Protein AF-A0A3N5WGY2-F1 (afdb_monomer_lite)

Secondary structure (DSSP, 8-state):
-EE--BTTTB-EEEEEEEETTTEEEEEEEE-TT-PPPSSHHHHHHHHHTSSSTHHHHHHTTPPP-S----------EE--GGG-SS--TT----GGGTEE--GGG--HHHHHHHHHHHHHHHHHT--S--TTHHHHHHHHHHHHHHHHHHHHHHHHHTSTT---S--GGGGS---

pLDDT: mean 89.42, std 11.23, range [44.47, 98.0]

Radius of gyration: 20.03 Å; chains: 1; bounding box: 47×34×51 Å

Foldseek 3Di:
DWFDQDPAPRQKIKDWADDPPRDIDIDIGGPDPRDQDQDPVSNLVSQCPHPDVVSSVVPVPPDDPDGRDDDDPQDWDADQLLPDPDDDQPDAAFQCRGTNFGCSVVCRVVLRVQLVVLVVVLVVVDDPDSPCCRNVSSVVSCLSCLVVSCVRVVVLVSYPPDDDPDPPNVPRPPD

Structure (mmCIF, N/CA/C/O backbone):
data_AF-A0A3N5WGY2-F1
#
_entry.id   AF-A0A3N5WGY2-F1
#
loop_
_atom_site.group_PDB
_atom_site.id
_atom_site.type_symbol
_atom_site.label_atom_id
_atom_site.label_alt_id
_atom_site.label_comp_id
_atom_site.label_asym_id
_atom_site.label_entity_id
_atom_site.label_seq_id
_atom_site.pdbx_PDB_ins_code
_atom_site.Cartn_x
_atom_site.Cartn_y
_atom_site.Cartn_z
_atom_site.occupancy
_atom_site.B_iso_or_equiv
_atom_site.auth_seq_id
_atom_site.auth_comp_id
_atom_site.auth_asym_id
_atom_site.auth_atom_id
_atom_site.pdbx_PDB_model_num
ATOM 1 N N . MET A 1 1 ? 8.838 -11.936 -10.456 1.00 91.75 1 MET A N 1
ATOM 2 C CA . MET A 1 1 ? 10.169 -11.285 -10.520 1.00 91.75 1 MET A CA 1
ATOM 3 C C . MET A 1 1 ? 10.062 -9.917 -9.876 1.00 91.75 1 MET A C 1
ATOM 5 O O . MET A 1 1 ? 9.074 -9.246 -10.140 1.00 91.75 1 MET A O 1
ATOM 9 N N . TYR A 1 2 ? 11.032 -9.519 -9.051 1.00 93.50 2 TYR A N 1
ATOM 10 C CA . TYR A 1 2 ? 11.012 -8.243 -8.333 1.00 93.50 2 TYR A CA 1
ATOM 11 C C . TYR A 1 2 ? 12.391 -7.576 -8.358 1.00 93.50 2 TYR A C 1
ATOM 13 O O . TYR A 1 2 ? 13.402 -8.227 -8.091 1.00 93.50 2 TYR A O 1
ATOM 21 N N . ILE A 1 3 ? 12.412 -6.287 -8.685 1.00 94.44 3 ILE A N 1
ATOM 22 C CA . ILE A 1 3 ? 13.563 -5.390 -8.613 1.00 94.44 3 ILE A CA 1
ATOM 23 C C . ILE A 1 3 ? 13.119 -4.230 -7.722 1.00 94.44 3 ILE A C 1
ATOM 25 O O . ILE A 1 3 ? 12.356 -3.372 -8.159 1.00 94.44 3 ILE A O 1
ATOM 29 N N . GLY A 1 4 ? 13.531 -4.243 -6.458 1.00 90.56 4 GLY A N 1
ATOM 30 C CA . GLY A 1 4 ? 13.157 -3.196 -5.511 1.00 90.56 4 GLY A CA 1
ATOM 31 C C . GLY A 1 4 ? 13.999 -1.931 -5.690 1.00 90.56 4 GLY A C 1
ATOM 32 O O . GLY A 1 4 ? 15.200 -2.053 -5.951 1.00 90.56 4 GLY A O 1
ATOM 33 N N . PRO A 1 5 ? 13.412 -0.734 -5.500 1.00 90.69 5 PRO A N 1
ATOM 34 C CA . PRO A 1 5 ? 14.190 0.460 -5.199 1.00 90.69 5 PRO A CA 1
ATOM 35 C C . PRO A 1 5 ? 15.113 0.194 -4.000 1.00 90.69 5 PRO A C 1
ATOM 37 O O . PRO A 1 5 ? 14.751 -0.549 -3.086 1.00 90.69 5 PRO A O 1
ATOM 40 N N . THR A 1 6 ? 16.315 0.759 -4.017 1.00 91.00 6 THR A N 1
ATOM 41 C CA . THR A 1 6 ? 17.323 0.568 -2.965 1.00 91.00 6 THR A CA 1
ATOM 42 C C . THR A 1 6 ? 17.771 1.934 -2.458 1.00 91.00 6 THR A C 1
ATOM 44 O O . THR A 1 6 ? 18.407 2.656 -3.221 1.00 91.00 6 THR A O 1
ATOM 47 N N . PRO A 1 7 ? 17.448 2.321 -1.216 1.00 87.19 7 PRO A N 1
ATOM 48 C CA . PRO A 1 7 ? 17.876 3.607 -0.690 1.00 87.19 7 PRO A CA 1
ATOM 49 C C . PRO A 1 7 ? 19.407 3.667 -0.514 1.00 87.19 7 PRO A C 1
ATOM 51 O O . PRO A 1 7 ? 20.033 2.622 -0.305 1.00 87.19 7 PRO A O 1
ATOM 54 N N . PRO A 1 8 ? 20.004 4.872 -0.534 1.00 84.75 8 PRO A N 1
ATOM 55 C CA . PRO A 1 8 ? 19.325 6.148 -0.774 1.00 84.75 8 PRO A CA 1
ATOM 56 C C . PRO A 1 8 ? 19.160 6.517 -2.262 1.00 84.75 8 PRO A C 1
ATOM 58 O O . PRO A 1 8 ? 18.211 7.216 -2.590 1.00 84.75 8 PRO A O 1
ATOM 61 N N . GLU A 1 9 ? 20.003 6.039 -3.187 1.00 86.12 9 GLU A N 1
ATOM 62 C CA . GLU A 1 9 ? 20.011 6.546 -4.578 1.00 86.12 9 GLU A CA 1
ATOM 63 C C . GLU A 1 9 ? 19.239 5.692 -5.603 1.00 86.12 9 GLU A C 1
ATOM 65 O O . GLU A 1 9 ? 18.953 6.135 -6.718 1.00 86.12 9 GLU A O 1
ATOM 70 N N . GLY A 1 10 ? 18.903 4.445 -5.277 1.00 91.69 10 GLY A N 1
ATOM 71 C CA . GLY A 1 10 ? 18.232 3.509 -6.180 1.00 91.69 10 GLY A CA 1
ATOM 72 C C . GLY A 1 10 ? 16.729 3.760 -6.280 1.00 91.69 10 GLY A C 1
ATOM 73 O O . GLY A 1 10 ? 15.943 2.960 -5.787 1.00 91.69 10 GLY A O 1
ATOM 74 N N . LEU A 1 11 ? 16.320 4.838 -6.949 1.00 92.25 11 LEU A N 1
ATOM 75 C CA . LEU A 1 11 ? 14.929 5.322 -6.985 1.00 92.25 11 LEU A CA 1
ATOM 76 C C . LEU A 1 11 ? 13.980 4.546 -7.914 1.00 92.25 11 LEU A C 1
ATOM 78 O O . LEU A 1 11 ? 12.771 4.792 -7.906 1.00 92.25 11 LEU A O 1
ATOM 82 N N . ARG A 1 12 ? 14.504 3.631 -8.739 1.00 95.06 12 ARG A N 1
ATOM 83 C CA . ARG A 1 12 ? 13.723 2.882 -9.734 1.00 95.06 12 ARG A CA 1
ATOM 84 C C . ARG A 1 12 ? 13.609 1.412 -9.369 1.00 95.06 12 ARG A C 1
ATOM 86 O O . ARG A 1 12 ? 14.581 0.779 -8.964 1.00 95.06 12 ARG A O 1
ATOM 93 N N . GLY A 1 13 ? 12.434 0.849 -9.605 1.00 95.38 13 GLY A N 1
ATOM 94 C CA . GLY A 1 13 ? 12.164 -0.568 -9.422 1.00 95.38 13 GLY A CA 1
ATOM 95 C C . GLY A 1 13 ? 11.064 -1.072 -10.344 1.00 95.38 13 GLY A C 1
ATOM 96 O O . GLY A 1 13 ? 10.491 -0.335 -11.148 1.00 95.38 13 GLY A O 1
ATOM 97 N N . GLY A 1 14 ? 10.745 -2.350 -10.213 1.00 95.88 14 GLY A N 1
ATOM 98 C CA . GLY A 1 14 ? 9.629 -2.948 -10.915 1.00 95.88 14 GLY A CA 1
ATOM 99 C C . GLY A 1 14 ? 9.341 -4.376 -10.484 1.00 95.88 14 GLY A C 1
ATOM 100 O O . GLY A 1 14 ? 10.178 -5.075 -9.909 1.00 95.88 14 GLY A O 1
ATOM 101 N N . VAL A 1 15 ? 8.126 -4.819 -10.772 1.00 96.06 15 VAL A N 1
ATOM 102 C CA . VAL A 1 15 ? 7.644 -6.157 -10.449 1.00 96.06 15 VAL A CA 1
ATOM 103 C C . VAL A 1 15 ? 6.883 -6.734 -11.634 1.00 96.06 15 VAL A C 1
ATOM 105 O O . VAL A 1 15 ? 6.117 -6.038 -12.298 1.00 96.06 15 VAL A O 1
ATOM 108 N N . ILE A 1 16 ? 7.100 -8.026 -11.878 1.00 96.75 16 ILE A N 1
ATOM 109 C CA . ILE A 1 16 ? 6.259 -8.847 -12.747 1.00 96.75 16 ILE A CA 1
ATOM 110 C C . ILE A 1 16 ? 5.615 -9.932 -11.889 1.00 96.75 16 ILE A C 1
ATOM 112 O O . ILE A 1 16 ? 6.325 -10.761 -11.298 1.00 96.75 16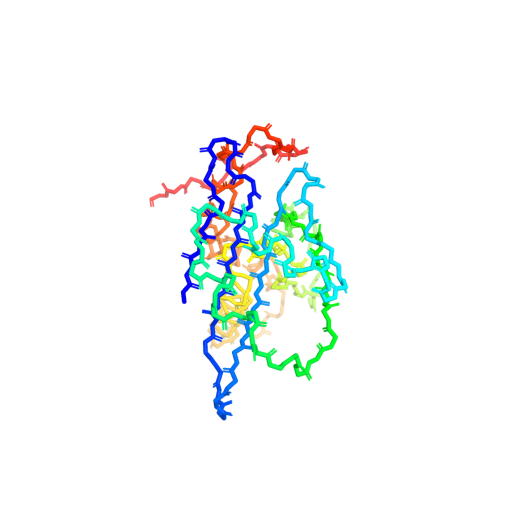 ILE A O 1
ATOM 116 N N . VAL A 1 17 ? 4.283 -9.940 -11.865 1.00 96.25 17 VAL A N 1
ATOM 117 C CA . VAL A 1 17 ? 3.456 -10.918 -11.149 1.00 96.25 17 VAL A CA 1
ATOM 118 C C . VAL A 1 17 ? 2.660 -11.740 -12.167 1.00 96.25 17 VAL A C 1
ATOM 120 O O . VAL A 1 17 ? 1.980 -11.149 -13.008 1.00 96.25 17 VAL A O 1
ATOM 123 N N . PRO A 1 18 ? 2.739 -13.084 -12.149 1.00 96.50 18 PRO A N 1
ATOM 124 C CA . PRO A 1 18 ? 1.918 -13.917 -13.020 1.00 96.50 18 PRO A CA 1
ATOM 125 C C . PRO A 1 18 ? 0.440 -13.846 -12.622 1.00 96.50 18 PRO A C 1
ATOM 127 O O . PRO A 1 18 ? 0.106 -13.786 -11.443 1.00 96.50 18 PRO A O 1
ATOM 130 N N . LEU A 1 19 ? -0.428 -13.893 -13.625 1.00 96.25 19 LEU A N 1
ATOM 131 C CA . LEU A 1 19 ? -1.882 -13.967 -13.513 1.00 96.25 19 LEU A CA 1
ATOM 132 C C . LEU A 1 19 ? -2.393 -15.207 -14.262 1.00 96.25 19 LEU A C 1
ATOM 134 O O . LEU A 1 19 ? -1.686 -15.799 -15.088 1.00 96.25 19 LEU A O 1
ATOM 138 N N . GLU A 1 20 ? -3.649 -15.590 -14.032 1.00 96.56 20 GLU A N 1
ATOM 139 C CA . GLU A 1 20 ? -4.267 -16.708 -14.745 1.00 96.56 20 GLU A CA 1
ATOM 140 C C . GLU A 1 20 ? -4.353 -16.435 -16.251 1.00 96.56 20 GLU A C 1
ATOM 142 O O . GLU A 1 20 ? -4.475 -15.292 -16.703 1.00 96.56 20 GLU A O 1
ATOM 147 N N . GLY A 1 21 ? -4.350 -17.506 -17.048 1.00 95.75 21 GLY A N 1
ATOM 148 C CA . GLY A 1 21 ? -4.512 -17.409 -18.499 1.00 95.75 21 GLY A CA 1
ATOM 149 C C . GLY A 1 21 ? -3.258 -16.940 -19.238 1.00 95.75 21 GLY A C 1
ATOM 150 O O . GLY A 1 21 ? -3.388 -16.333 -20.294 1.00 95.75 21 GLY A O 1
ATOM 151 N N . LYS A 1 22 ? -2.059 -17.223 -18.702 1.00 94.94 22 LYS A N 1
ATOM 152 C CA . LYS A 1 22 ? -0.766 -16.811 -19.288 1.00 94.94 22 LYS A CA 1
ATOM 153 C C . LYS A 1 22 ? -0.690 -15.291 -19.467 1.00 94.94 22 LYS A C 1
ATOM 155 O O . LYS A 1 22 ? -0.379 -14.792 -20.545 1.00 94.94 22 LYS A O 1
ATOM 160 N N . ARG A 1 23 ? -1.039 -14.563 -18.409 1.00 96.94 23 ARG A N 1
ATOM 161 C CA . ARG A 1 23 ? -0.975 -13.101 -18.352 1.00 96.94 23 ARG A CA 1
ATOM 162 C C . ARG A 1 23 ? -0.058 -12.694 -17.213 1.00 96.94 23 ARG A C 1
ATOM 164 O O . ARG A 1 23 ? 0.185 -13.475 -16.298 1.00 96.94 23 ARG A O 1
ATOM 171 N N . TRP A 1 24 ? 0.429 -11.466 -17.262 1.00 97.38 24 TRP A N 1
ATOM 172 C CA . TRP A 1 24 ? 1.289 -10.915 -16.225 1.00 97.38 24 TRP A CA 1
ATOM 173 C C . TRP A 1 24 ? 0.883 -9.477 -15.935 1.00 97.38 24 TRP A C 1
ATOM 175 O O . TRP A 1 24 ? 0.574 -8.721 -16.855 1.00 97.38 24 TRP A O 1
ATOM 185 N N . HIS A 1 25 ? 0.893 -9.109 -14.659 1.00 96.94 25 HIS A N 1
ATOM 186 C CA . HIS A 1 25 ? 0.837 -7.719 -14.232 1.00 96.94 25 HIS A CA 1
ATOM 187 C C . HIS A 1 25 ? 2.269 -7.197 -14.146 1.00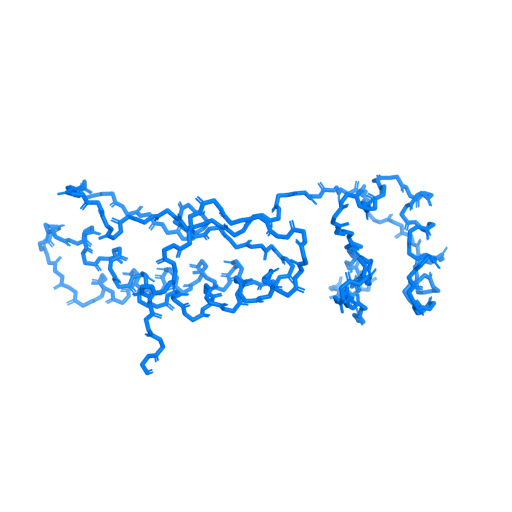 96.94 25 HIS A C 1
ATOM 189 O O . HIS A 1 25 ? 3.112 -7.820 -13.495 1.00 96.94 25 HIS A O 1
ATOM 195 N N . VAL A 1 26 ? 2.537 -6.065 -14.792 1.00 97.19 26 VAL A N 1
ATOM 196 C CA . VAL A 1 26 ? 3.829 -5.381 -14.723 1.00 97.19 26 VAL A CA 1
ATOM 197 C C . VAL A 1 26 ? 3.628 -4.009 -14.101 1.00 97.19 26 VAL A C 1
ATOM 199 O O . VAL A 1 26 ? 2.841 -3.212 -14.607 1.00 97.19 26 VAL A O 1
ATOM 202 N N . THR A 1 27 ? 4.373 -3.726 -13.038 1.00 96.00 27 THR A N 1
ATOM 203 C CA . THR A 1 27 ? 4.380 -2.415 -12.384 1.00 96.00 27 THR A CA 1
ATOM 204 C C . THR A 1 27 ? 5.808 -1.908 -12.338 1.00 96.00 27 THR A C 1
ATOM 206 O O . THR A 1 27 ? 6.703 -2.628 -11.901 1.00 96.00 27 THR A O 1
ATOM 209 N N . LEU A 1 28 ? 6.020 -0.670 -12.778 1.00 96.50 28 LEU A N 1
ATOM 210 C CA . LEU A 1 28 ? 7.273 0.053 -12.587 1.00 96.50 28 LEU A CA 1
ATOM 211 C C . LEU A 1 28 ? 7.096 1.034 -11.434 1.00 96.50 28 LEU A C 1
ATOM 213 O O . LEU A 1 28 ? 6.043 1.656 -11.291 1.00 96.50 28 LEU A O 1
ATOM 217 N N . VAL A 1 29 ? 8.130 1.151 -10.616 1.00 94.50 29 VAL A N 1
ATOM 218 C CA . VAL A 1 29 ? 8.159 2.011 -9.438 1.00 94.50 29 VAL A CA 1
ATOM 219 C C . VAL A 1 29 ? 9.218 3.073 -9.671 1.00 94.50 29 VAL A C 1
ATOM 221 O O . VAL A 1 29 ? 10.343 2.760 -10.056 1.00 94.50 29 VAL A O 1
ATOM 224 N N . GLY A 1 30 ? 8.838 4.322 -9.442 1.00 93.06 30 GLY A N 1
ATOM 225 C CA . GLY A 1 30 ? 9.740 5.461 -9.420 1.00 93.06 30 GLY A CA 1
ATOM 226 C C . GLY A 1 30 ? 9.465 6.294 -8.180 1.00 93.06 30 GLY A C 1
ATOM 227 O O . GLY A 1 30 ? 8.302 6.461 -7.801 1.00 93.06 30 GLY A O 1
ATOM 228 N N . LEU A 1 31 ? 10.525 6.771 -7.541 1.00 90.38 31 LEU A N 1
ATOM 229 C CA . LEU A 1 31 ? 10.484 7.538 -6.298 1.00 90.38 31 LEU A CA 1
ATOM 230 C C . LEU A 1 31 ? 11.051 8.949 -6.518 1.00 90.38 31 LEU A C 1
ATOM 232 O O . LEU A 1 31 ? 11.653 9.224 -7.554 1.00 90.38 31 LEU A O 1
ATOM 236 N N . ALA A 1 32 ? 10.819 9.852 -5.560 1.00 86.44 32 ALA A N 1
ATOM 237 C CA . ALA A 1 32 ? 11.400 11.202 -5.530 1.00 86.44 32 ALA A CA 1
ATOM 238 C C . ALA A 1 32 ? 11.260 12.018 -6.839 1.00 86.44 32 ALA A C 1
ATOM 240 O O . ALA A 1 32 ? 12.152 12.764 -7.232 1.00 86.44 32 ALA A O 1
ATOM 241 N N . GLY A 1 33 ? 10.128 11.888 -7.542 1.00 87.81 33 GLY A N 1
ATOM 242 C CA . GLY A 1 33 ? 9.875 12.615 -8.794 1.00 87.81 33 GLY A CA 1
ATOM 243 C C . GLY A 1 33 ? 10.303 11.884 -10.071 1.00 87.81 33 GLY A C 1
ATOM 244 O O . GLY A 1 33 ? 9.861 12.270 -11.155 1.00 87.81 33 GLY A O 1
ATOM 245 N N . ASP A 1 34 ? 11.072 10.800 -9.966 1.00 91.44 34 ASP A N 1
ATOM 246 C CA . ASP A 1 34 ? 11.539 10.001 -11.102 1.00 91.44 34 ASP A CA 1
ATOM 247 C C . ASP A 1 34 ? 10.515 8.929 -11.513 1.00 91.44 34 ASP A C 1
ATOM 249 O O . ASP A 1 34 ? 10.746 7.723 -11.427 1.00 91.44 34 ASP A O 1
ATOM 253 N N . TYR A 1 35 ? 9.319 9.375 -11.900 1.00 93.38 35 TYR A N 1
ATOM 254 C CA . TYR A 1 35 ? 8.179 8.491 -12.148 1.00 93.38 35 TYR A CA 1
ATOM 255 C C . TYR A 1 35 ? 8.172 7.889 -13.564 1.00 93.38 35 TYR A C 1
ATOM 257 O O . TYR A 1 35 ? 8.405 8.613 -14.538 1.00 93.38 35 TYR A O 1
ATOM 265 N N . PRO A 1 36 ? 7.772 6.609 -13.723 1.00 95.19 36 PRO A N 1
ATOM 266 C CA . PRO A 1 36 ? 7.590 6.005 -15.036 1.00 95.19 36 PRO A CA 1
ATOM 267 C C . PRO A 1 36 ? 6.539 6.757 -15.871 1.00 95.19 36 PRO A C 1
ATOM 269 O O . PRO A 1 36 ? 5.460 7.092 -15.360 1.00 95.19 36 PRO A O 1
ATOM 272 N N . PRO A 1 37 ? 6.794 6.993 -17.169 1.00 95.75 37 PRO A N 1
ATOM 273 C CA . PRO A 1 37 ? 5.773 7.480 -18.088 1.00 95.75 37 PRO A CA 1
ATOM 274 C C . PRO A 1 37 ? 4.623 6.475 -18.264 1.00 95.75 37 PRO A C 1
ATOM 276 O O . PRO A 1 37 ? 4.806 5.265 -18.164 1.00 95.75 37 PRO A O 1
ATOM 279 N N . THR A 1 38 ? 3.432 6.974 -18.602 1.00 96.50 38 THR A N 1
ATOM 280 C CA . THR A 1 38 ? 2.215 6.160 -18.812 1.00 96.50 38 THR A CA 1
ATOM 281 C C . THR A 1 38 ? 1.905 5.878 -20.288 1.00 96.50 38 THR A C 1
ATOM 283 O O . THR A 1 38 ? 0.779 5.535 -20.644 1.00 96.50 38 THR A O 1
ATOM 286 N N . ASN A 1 39 ? 2.900 6.036 -21.162 1.00 96.19 39 ASN A N 1
ATOM 287 C CA . ASN A 1 39 ? 2.852 5.600 -22.558 1.00 96.19 39 ASN A CA 1
ATOM 288 C C . ASN A 1 39 ? 3.801 4.409 -22.756 1.00 96.19 39 ASN A C 1
ATOM 290 O O . ASN A 1 39 ? 4.790 4.296 -22.037 1.00 96.19 39 ASN A O 1
ATOM 294 N N . GLU A 1 40 ? 3.506 3.536 -23.720 1.00 95.62 40 GLU A N 1
ATOM 295 C CA . GLU A 1 40 ? 4.225 2.264 -23.900 1.00 95.62 40 GLU A CA 1
ATOM 296 C C . GLU A 1 40 ? 5.726 2.443 -24.143 1.00 95.62 40 GLU A C 1
ATOM 298 O O . GLU A 1 40 ? 6.530 1.783 -23.487 1.00 95.62 40 GLU A O 1
ATOM 303 N N . ALA A 1 41 ? 6.112 3.379 -25.016 1.00 96.38 41 ALA A N 1
ATOM 304 C CA . ALA A 1 41 ? 7.518 3.648 -25.309 1.00 96.38 41 ALA A CA 1
ATOM 305 C C . ALA A 1 41 ? 8.276 4.102 -24.052 1.00 96.38 41 ALA A C 1
ATOM 307 O O . ALA A 1 41 ? 9.318 3.549 -23.716 1.00 96.38 41 ALA A O 1
ATOM 308 N N . GLY A 1 42 ? 7.723 5.064 -23.310 1.00 97.19 42 GLY A N 1
ATOM 309 C CA . GLY A 1 42 ? 8.329 5.558 -22.077 1.00 97.19 42 GLY A CA 1
ATOM 310 C C . GLY A 1 42 ? 8.362 4.517 -20.957 1.00 97.19 42 GLY A C 1
ATOM 311 O O . GLY A 1 42 ? 9.319 4.483 -20.190 1.00 97.19 42 GLY A O 1
ATOM 312 N N . PHE A 1 43 ? 7.360 3.641 -20.875 1.00 97.62 43 PHE A N 1
ATOM 313 C CA . PHE A 1 43 ? 7.343 2.537 -19.916 1.00 97.62 43 PHE A CA 1
ATOM 314 C C . PHE A 1 43 ? 8.439 1.509 -20.218 1.00 97.62 43 PHE A C 1
ATOM 316 O O . PHE A 1 43 ? 9.165 1.105 -19.313 1.00 97.62 43 PHE A O 1
ATOM 323 N N . LEU A 1 44 ? 8.607 1.125 -21.489 1.00 97.56 44 LEU A N 1
ATOM 324 C CA . LEU A 1 44 ? 9.687 0.230 -21.914 1.00 97.56 44 LEU A CA 1
ATOM 325 C C . LEU A 1 44 ? 11.067 0.849 -21.683 1.00 97.56 44 LEU A C 1
ATOM 327 O O . LEU A 1 44 ? 11.959 0.174 -21.175 1.00 97.56 44 LEU A O 1
ATOM 331 N N . GLU A 1 45 ? 11.236 2.135 -21.987 1.00 97.94 45 GLU A N 1
ATOM 332 C CA . GLU A 1 45 ? 12.491 2.847 -21.734 1.00 97.94 45 GLU A CA 1
ATOM 333 C C . GLU A 1 45 ? 12.805 2.954 -20.237 1.00 97.94 45 GLU A C 1
ATOM 335 O O . GLU A 1 45 ? 13.949 2.756 -19.822 1.00 97.94 45 GLU A O 1
ATOM 340 N N . PHE A 1 46 ? 11.791 3.175 -19.397 1.00 98.00 46 PHE A N 1
ATOM 341 C CA . PHE A 1 46 ? 11.967 3.135 -17.948 1.00 98.00 46 PHE A CA 1
ATOM 342 C C . PHE A 1 46 ? 12.358 1.728 -17.477 1.00 98.00 46 PHE A C 1
ATOM 344 O O . PHE A 1 46 ? 13.305 1.585 -16.706 1.00 98.00 46 PHE A O 1
ATOM 351 N N . ALA A 1 47 ? 11.705 0.676 -17.977 1.00 98.00 47 ALA A N 1
ATOM 352 C CA . ALA A 1 47 ? 12.073 -0.706 -17.668 1.00 98.00 47 ALA A CA 1
ATOM 353 C C . ALA A 1 47 ? 13.522 -1.028 -18.074 1.00 98.00 47 ALA A C 1
ATOM 355 O O . ALA A 1 47 ? 14.240 -1.678 -17.317 1.00 98.00 47 ALA A O 1
ATOM 356 N N . ARG A 1 48 ? 13.971 -0.534 -19.236 1.00 97.69 48 ARG A N 1
ATOM 357 C CA . ARG A 1 48 ? 15.344 -0.695 -19.745 1.00 97.69 48 ARG A CA 1
ATOM 358 C C . ARG A 1 48 ? 16.394 -0.041 -18.848 1.00 97.69 48 ARG A C 1
ATOM 360 O O . ARG A 1 48 ? 17.534 -0.488 -18.820 1.00 97.69 48 ARG A O 1
ATOM 367 N N . SER A 1 49 ? 16.010 1.010 -18.127 1.00 96.94 49 SER A N 1
ATOM 368 C CA . SER A 1 49 ? 16.891 1.736 -17.207 1.00 96.94 49 SER A CA 1
ATOM 369 C C . SER A 1 49 ? 17.051 1.086 -15.829 1.00 96.94 49 SER A C 1
ATOM 371 O O . SER A 1 49 ? 17.829 1.582 -15.016 1.00 96.94 49 SER A O 1
ATOM 373 N N . LEU A 1 50 ? 16.305 0.013 -15.534 1.00 96.75 50 LEU A N 1
ATOM 374 C CA . LEU A 1 50 ? 16.414 -0.668 -14.247 1.00 96.75 50 LEU A CA 1
ATOM 375 C C . LEU A 1 50 ? 17.804 -1.307 -14.070 1.00 96.75 50 LEU A C 1
ATOM 377 O O . LEU A 1 50 ? 18.414 -1.728 -15.053 1.00 96.75 50 LEU A O 1
ATOM 381 N N . PRO A 1 51 ? 18.290 -1.474 -12.822 1.00 92.88 51 PRO A N 1
ATOM 382 C CA . PRO A 1 51 ? 19.619 -2.039 -12.556 1.00 92.88 51 PRO A CA 1
ATOM 383 C C . PRO A 1 51 ? 19.844 -3.459 -13.095 1.00 92.88 51 PRO A C 1
ATOM 385 O O . PRO A 1 51 ? 20.985 -3.900 -13.216 1.00 92.88 51 PRO A O 1
ATOM 388 N N . LYS A 1 52 ? 18.763 -4.199 -13.375 1.00 93.38 52 LYS A N 1
ATOM 389 C CA . LYS A 1 52 ? 18.802 -5.552 -13.935 1.00 93.38 52 LYS A CA 1
ATOM 390 C C . LYS A 1 52 ? 17.990 -5.606 -15.232 1.00 93.38 52 LYS A C 1
ATOM 392 O O . LYS A 1 52 ? 16.842 -5.152 -15.226 1.00 93.38 52 LYS A O 1
ATOM 397 N N . PRO A 1 53 ? 18.534 -6.190 -16.317 1.00 95.06 53 PRO A N 1
ATOM 398 C CA . PRO A 1 53 ? 17.878 -6.195 -17.623 1.00 95.06 53 PRO A CA 1
ATOM 399 C C . PRO A 1 53 ? 16.670 -7.139 -17.688 1.00 95.06 53 PRO A C 1
ATOM 401 O O . PRO A 1 53 ? 15.843 -7.005 -18.583 1.00 95.06 53 PRO A O 1
ATOM 404 N N . ASP A 1 54 ? 16.543 -8.076 -16.745 1.00 95.25 54 ASP A N 1
ATOM 405 C CA . ASP A 1 54 ? 15.573 -9.174 -16.764 1.00 95.25 54 ASP A CA 1
ATOM 406 C C . ASP A 1 54 ? 14.125 -8.702 -16.950 1.00 95.25 54 ASP A C 1
ATOM 408 O O . ASP A 1 54 ? 13.357 -9.320 -17.686 1.00 95.25 54 ASP A O 1
ATOM 412 N N . LEU A 1 55 ? 13.746 -7.586 -16.312 1.00 97.12 55 LEU A N 1
ATOM 413 C CA . LEU A 1 55 ? 12.398 -7.032 -16.439 1.00 97.12 55 LEU A CA 1
ATOM 414 C C . LEU A 1 55 ? 12.142 -6.500 -17.843 1.00 97.12 55 LEU A C 1
ATOM 416 O O . LEU A 1 55 ? 11.119 -6.842 -18.428 1.00 97.12 55 LEU A O 1
ATOM 420 N N . PHE A 1 56 ? 13.070 -5.718 -18.395 1.00 97.81 56 PHE A N 1
ATOM 421 C CA . PHE A 1 56 ? 12.972 -5.222 -19.764 1.00 97.81 56 PHE A CA 1
ATOM 422 C C . PHE A 1 56 ? 12.939 -6.370 -20.777 1.00 97.81 56 PHE A C 1
ATOM 424 O O . PHE A 1 56 ? 12.051 -6.416 -21.628 1.00 97.81 56 PHE A O 1
ATOM 431 N N . GLU A 1 57 ? 13.855 -7.331 -20.651 1.00 97.44 57 GLU A N 1
ATOM 432 C CA . GLU A 1 57 ? 13.929 -8.486 -21.546 1.00 97.44 57 GLU A CA 1
ATOM 433 C C . GLU A 1 57 ? 12.646 -9.323 -21.517 1.00 97.44 57 GLU A C 1
ATOM 435 O O . GLU A 1 57 ? 12.193 -9.787 -22.562 1.00 97.44 57 GLU A O 1
ATOM 440 N N . ALA A 1 58 ? 12.015 -9.464 -20.348 1.00 96.00 58 ALA A N 1
ATOM 441 C CA . ALA A 1 58 ? 10.762 -10.198 -20.210 1.00 96.00 58 ALA A CA 1
ATOM 442 C C . ALA A 1 58 ? 9.567 -9.506 -20.889 1.00 96.00 58 ALA A C 1
ATOM 444 O O . ALA A 1 58 ? 8.635 -10.192 -21.310 1.00 96.00 58 ALA A O 1
ATOM 445 N N . ILE A 1 59 ? 9.563 -8.170 -20.985 1.00 96.75 59 ILE A N 1
ATOM 446 C CA . ILE A 1 59 ? 8.396 -7.412 -21.468 1.00 96.75 59 ILE A CA 1
ATOM 447 C C . ILE A 1 59 ? 8.568 -6.820 -22.869 1.00 96.75 59 ILE A C 1
ATOM 449 O O . ILE A 1 59 ? 7.564 -6.487 -23.492 1.00 96.75 59 ILE A O 1
ATOM 453 N N . ARG A 1 60 ? 9.794 -6.700 -23.402 1.00 96.56 60 ARG A N 1
ATOM 454 C CA . ARG A 1 60 ? 10.057 -6.006 -24.683 1.00 96.56 60 ARG A CA 1
ATOM 455 C C . ARG A 1 60 ? 9.353 -6.613 -25.899 1.00 96.56 60 ARG A C 1
ATOM 457 O O . ARG A 1 60 ? 9.171 -5.928 -26.899 1.00 96.56 60 ARG A O 1
ATOM 464 N N . SER A 1 61 ? 9.000 -7.895 -25.837 1.00 93.25 61 SER A N 1
ATOM 465 C CA . SER A 1 61 ? 8.254 -8.615 -26.877 1.00 93.25 61 SER A CA 1
ATOM 466 C C . SER A 1 61 ? 6.848 -9.026 -26.428 1.00 93.25 61 SER A C 1
ATOM 468 O O . SER A 1 61 ? 6.152 -9.730 -27.161 1.00 93.25 61 SER A O 1
ATOM 470 N N . ALA A 1 62 ? 6.424 -8.613 -25.230 1.00 94.38 62 ALA A N 1
ATOM 471 C CA . ALA A 1 62 ? 5.098 -8.909 -24.711 1.00 94.38 62 ALA A CA 1
ATOM 472 C C . ALA A 1 62 ? 4.047 -7.987 -25.343 1.00 94.38 62 ALA A C 1
ATOM 474 O O . ALA A 1 62 ? 4.319 -6.834 -25.671 1.00 94.38 62 ALA A O 1
ATOM 475 N N . GLN A 1 63 ? 2.822 -8.492 -25.478 1.00 95.00 63 GLN A N 1
ATOM 476 C CA . GLN A 1 63 ? 1.686 -7.697 -25.933 1.00 95.00 63 GLN A CA 1
ATOM 477 C C . GLN A 1 63 ? 1.016 -7.002 -24.735 1.00 95.00 63 GLN A C 1
ATOM 479 O O . GLN A 1 63 ? 0.550 -7.697 -23.825 1.00 95.00 63 GLN A O 1
ATOM 484 N N . PRO A 1 64 ? 0.898 -5.663 -24.726 1.00 95.25 64 PRO A N 1
ATOM 485 C CA . PRO A 1 64 ? 0.095 -4.958 -23.734 1.00 95.25 64 PRO A CA 1
ATOM 486 C C . PRO A 1 64 ? -1.379 -5.363 -23.844 1.00 95.25 64 PRO A C 1
ATOM 488 O O . PRO A 1 64 ? -1.978 -5.301 -24.916 1.00 95.25 64 PRO A O 1
ATOM 491 N N . LEU A 1 65 ? -1.975 -5.781 -22.726 1.00 96.50 65 LEU A N 1
ATOM 492 C CA . LEU A 1 65 ? -3.391 -6.176 -22.666 1.00 96.50 65 LEU A CA 1
ATOM 493 C C . LEU A 1 65 ? -4.307 -5.048 -22.173 1.00 96.50 65 LEU A C 1
ATOM 495 O O . LEU A 1 65 ? -5.529 -5.175 -22.211 1.00 96.50 65 LEU A O 1
ATOM 499 N N . SER A 1 66 ? -3.726 -3.953 -21.690 1.00 95.69 66 SER A N 1
ATOM 500 C CA . SER A 1 66 ? -4.439 -2.793 -21.169 1.00 95.69 66 SER A CA 1
ATOM 501 C C . SER A 1 66 ? -3.620 -1.524 -21.369 1.00 95.69 66 SER A C 1
ATOM 503 O O . SER A 1 66 ? -2.406 -1.569 -21.571 1.00 95.69 66 SER A O 1
ATOM 505 N N . ARG A 1 67 ? -4.279 -0.371 -21.236 1.00 96.06 67 ARG A N 1
ATOM 506 C CA . ARG A 1 67 ? -3.588 0.915 -21.120 1.00 96.06 67 ARG A CA 1
ATOM 507 C C . ARG A 1 67 ? -2.716 0.932 -19.859 1.00 96.06 67 ARG A C 1
ATOM 509 O O . ARG A 1 67 ? -3.122 0.420 -18.818 1.00 96.06 67 ARG A O 1
ATOM 516 N N . ILE A 1 68 ? -1.561 1.584 -19.948 1.00 97.06 68 ILE A N 1
ATOM 517 C CA . ILE A 1 68 ? -0.679 1.837 -18.807 1.00 97.06 68 ILE A CA 1
ATOM 518 C C . ILE A 1 68 ? -1.262 2.971 -17.961 1.00 97.06 68 ILE A C 1
ATOM 520 O O . ILE A 1 68 ? -1.539 4.067 -18.457 1.00 97.06 68 ILE A O 1
ATOM 524 N N . THR A 1 69 ? -1.444 2.712 -16.671 1.00 95.88 69 THR A N 1
ATOM 525 C CA . THR A 1 69 ? -1.980 3.673 -15.703 1.00 95.88 69 THR A CA 1
ATOM 526 C C . THR A 1 69 ? -0.937 4.006 -14.650 1.00 95.88 69 THR A C 1
ATOM 528 O O . THR A 1 69 ? -0.239 3.120 -14.169 1.00 95.88 69 THR A O 1
ATOM 531 N N . GLY A 1 70 ? -0.849 5.281 -14.276 1.00 93.62 70 GLY A N 1
ATOM 532 C CA . GLY A 1 70 ? 0.035 5.742 -13.210 1.00 93.62 70 GLY A CA 1
ATOM 533 C C . GLY A 1 70 ? -0.739 5.999 -11.923 1.00 93.62 70 GLY A C 1
ATOM 534 O O . GLY A 1 70 ? -1.834 6.559 -11.959 1.00 93.62 70 GLY A O 1
ATOM 535 N N . PHE A 1 71 ? -0.136 5.644 -10.795 1.00 90.88 71 PHE A N 1
ATOM 536 C CA . PHE A 1 71 ? -0.602 5.994 -9.458 1.00 90.88 71 PHE A CA 1
ATOM 537 C C . PHE A 1 71 ? 0.537 6.700 -8.719 1.00 90.88 71 PHE A C 1
ATOM 539 O O . PHE A 1 71 ? 1.688 6.292 -8.844 1.00 90.88 71 PHE A O 1
ATOM 546 N N . ARG A 1 72 ? 0.236 7.799 -8.019 1.00 86.44 72 ARG A N 1
ATOM 547 C CA . ARG A 1 72 ? 1.254 8.672 -7.396 1.00 86.44 72 ARG A CA 1
ATOM 548 C C . ARG A 1 72 ? 0.968 9.016 -5.937 1.00 86.44 72 ARG A C 1
ATOM 550 O O . ARG A 1 72 ? 1.656 9.852 -5.361 1.00 86.44 72 ARG A O 1
ATOM 557 N N . LYS A 1 73 ? -0.078 8.438 -5.348 1.00 81.50 73 LYS A N 1
ATOM 558 C CA . LYS A 1 73 ? -0.446 8.735 -3.968 1.00 81.50 73 LYS A CA 1
ATOM 559 C C . LYS A 1 73 ? 0.298 7.780 -3.036 1.00 81.50 73 LYS A C 1
ATOM 561 O O . LYS A 1 73 ? -0.238 6.750 -2.649 1.00 81.50 73 LYS A O 1
ATOM 566 N N . ASN A 1 74 ? 1.533 8.139 -2.707 1.00 79.38 74 ASN A N 1
ATOM 567 C CA . ASN A 1 74 ? 2.456 7.285 -1.955 1.00 79.38 74 ASN A CA 1
ATOM 568 C C . ASN A 1 74 ? 2.571 7.706 -0.480 1.00 79.38 74 ASN A C 1
ATOM 570 O O . ASN A 1 74 ? 3.618 7.535 0.124 1.00 79.38 74 ASN A O 1
ATOM 574 N N . GLU A 1 75 ? 1.517 8.295 0.092 1.00 87.62 75 GLU A N 1
ATOM 575 C CA . GLU A 1 75 ? 1.516 8.718 1.496 1.00 87.62 75 GLU A CA 1
ATOM 576 C C . GLU A 1 75 ? 1.118 7.559 2.419 1.00 87.62 75 GLU A C 1
ATOM 578 O O . GLU A 1 75 ? 0.127 6.865 2.171 1.00 87.62 75 GLU A O 1
ATOM 583 N N . ASN A 1 76 ? 1.846 7.397 3.521 1.00 90.94 76 ASN A N 1
ATOM 584 C CA . ASN A 1 76 ? 1.295 6.785 4.721 1.00 90.94 76 ASN A CA 1
ATOM 585 C C . ASN A 1 76 ? 0.466 7.852 5.450 1.00 90.94 76 ASN A C 1
ATOM 587 O O . ASN A 1 76 ? 0.965 8.927 5.776 1.00 90.94 76 ASN A O 1
ATOM 591 N N . ARG A 1 77 ? -0.818 7.580 5.697 1.00 92.00 77 ARG A N 1
ATOM 592 C CA . ARG A 1 77 ? -1.700 8.472 6.456 1.00 92.00 77 ARG A CA 1
ATOM 593 C C . ARG A 1 77 ? -2.594 7.723 7.442 1.00 92.00 77 ARG A C 1
ATOM 595 O O . ARG A 1 77 ? -3.507 7.004 7.038 1.00 92.00 77 ARG A O 1
ATOM 602 N N . ALA A 1 78 ? -2.420 8.019 8.727 1.00 91.50 78 ALA A N 1
ATOM 603 C CA . ALA A 1 78 ? -3.329 7.614 9.790 1.00 91.50 78 ALA A CA 1
ATOM 604 C C . ALA A 1 78 ? -4.301 8.755 10.124 1.00 91.50 78 ALA A C 1
ATOM 606 O O . ALA A 1 78 ? -3.909 9.903 10.339 1.00 91.50 78 ALA A O 1
ATOM 607 N N . ARG A 1 79 ? -5.597 8.453 10.176 1.00 91.62 79 ARG A N 1
ATOM 608 C CA . ARG A 1 79 ? -6.618 9.332 10.751 1.00 91.62 79 ARG A CA 1
ATOM 609 C C . ARG A 1 79 ? -6.947 8.785 12.132 1.00 91.62 79 ARG A C 1
ATOM 611 O O . ARG A 1 79 ? -7.588 7.744 12.232 1.00 91.62 79 ARG A O 1
ATOM 618 N N . ARG A 1 80 ? -6.500 9.483 13.180 1.00 88.44 80 ARG A N 1
ATOM 619 C CA . ARG A 1 80 ? -6.578 9.001 14.566 1.00 88.44 80 ARG A CA 1
ATOM 620 C C . ARG A 1 80 ? -7.978 9.092 15.169 1.00 88.44 80 ARG A C 1
ATOM 622 O O . ARG A 1 80 ? -8.257 9.939 16.023 1.00 88.44 80 ARG A O 1
ATOM 629 N N . PHE A 1 81 ? -8.884 8.250 14.685 1.00 91.75 81 PHE A N 1
ATOM 630 C CA . PHE A 1 81 ? -10.253 8.174 15.184 1.00 91.75 81 PHE A CA 1
ATOM 631 C C . PHE A 1 81 ? -10.318 7.719 16.652 1.00 91.75 81 PHE A C 1
ATOM 633 O O . PHE A 1 81 ? -11.244 8.108 17.360 1.00 91.75 81 PHE A O 1
ATOM 640 N N . GLU A 1 82 ? -9.321 6.981 17.141 1.00 90.50 82 GLU A N 1
ATOM 641 C CA . GLU A 1 82 ? -9.155 6.573 18.540 1.00 90.50 82 GLU A CA 1
ATOM 642 C C . GLU A 1 82 ? -8.799 7.738 19.486 1.00 90.50 82 GLU A C 1
ATOM 644 O O . GLU A 1 82 ? -8.995 7.654 20.702 1.00 90.50 82 GLU A O 1
ATOM 649 N N . ALA A 1 83 ? -8.303 8.848 18.936 1.00 89.38 83 ALA A N 1
ATOM 650 C CA . ALA A 1 83 ? -7.930 10.045 19.687 1.00 89.38 83 ALA A CA 1
ATOM 651 C C . ALA A 1 83 ? -9.012 11.141 19.657 1.00 89.38 83 ALA A C 1
ATOM 653 O O . ALA A 1 83 ? -8.774 12.257 20.124 1.00 89.38 83 ALA A O 1
ATOM 654 N N . LEU A 1 84 ? -10.199 10.862 19.103 1.00 90.19 84 LEU A N 1
ATOM 655 C CA . LEU A 1 84 ? -11.275 11.849 19.053 1.00 90.19 84 LEU A CA 1
ATOM 656 C C . LEU A 1 84 ? -11.756 12.230 20.466 1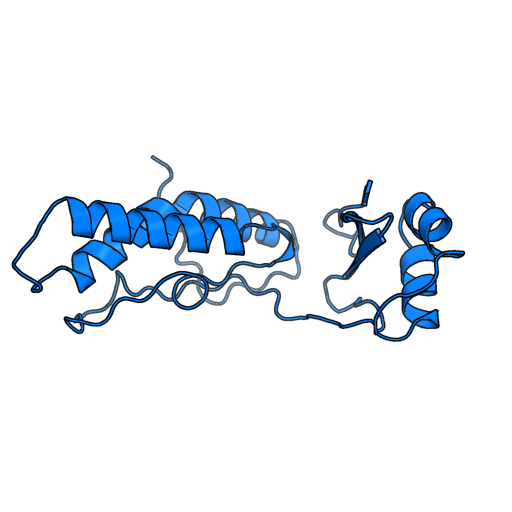.00 90.19 84 LEU A C 1
ATOM 658 O O . LEU A 1 84 ? -12.019 11.346 21.284 1.00 90.19 84 LEU A O 1
ATOM 662 N N . PRO A 1 85 ? -11.977 13.530 20.749 1.00 88.69 85 PRO A N 1
ATOM 663 C CA . PRO A 1 85 ? -12.484 13.980 22.049 1.00 88.69 85 PRO A CA 1
ATOM 664 C C . PRO A 1 85 ? -13.938 13.550 22.293 1.00 88.69 85 PRO A C 1
ATOM 666 O O . PRO A 1 85 ? -14.406 13.531 23.430 1.00 88.69 85 PRO A O 1
ATOM 669 N N . ARG A 1 86 ? -14.671 13.220 21.223 1.00 89.81 86 ARG A N 1
ATOM 670 C CA . ARG A 1 86 ? -16.039 12.706 21.264 1.00 89.81 86 ARG A CA 1
ATOM 671 C C . ARG A 1 86 ? -16.279 11.777 20.078 1.00 89.81 86 ARG A C 1
ATOM 673 O O . ARG A 1 86 ? -15.923 12.112 18.952 1.00 89.81 86 ARG A O 1
ATOM 680 N N . TYR A 1 87 ? -16.948 10.658 20.335 1.00 88.06 87 TYR A N 1
ATOM 681 C CA . TYR A 1 87 ? -17.297 9.668 19.320 1.00 88.06 87 TYR A CA 1
ATOM 682 C C . TYR A 1 87 ? -18.730 9.851 18.826 1.00 88.06 87 TYR A C 1
ATOM 684 O O . TYR A 1 87 ? -19.630 10.215 19.588 1.00 88.06 87 TYR A O 1
ATOM 692 N N . LEU A 1 88 ? -18.925 9.595 17.534 1.00 85.75 88 LEU A N 1
ATOM 693 C CA . LEU A 1 88 ? -20.243 9.499 16.921 1.00 85.75 88 LEU A CA 1
ATOM 694 C C . LEU A 1 88 ? -20.691 8.040 16.986 1.00 85.75 88 LEU A C 1
ATOM 696 O O . LEU A 1 88 ? -20.212 7.201 16.226 1.00 85.75 88 LEU A O 1
ATOM 700 N N . GLU A 1 89 ? -21.598 7.738 17.911 1.00 87.81 89 GLU A N 1
ATOM 701 C CA . GLU A 1 89 ? -22.194 6.405 17.996 1.00 87.81 89 GLU A CA 1
ATOM 702 C C . GLU A 1 89 ? -22.891 6.042 16.678 1.00 87.81 89 GLU A C 1
ATOM 704 O O . GLU A 1 89 ? -23.563 6.872 16.064 1.00 87.81 89 GLU A O 1
ATOM 709 N N . GLY A 1 90 ? -22.715 4.797 16.232 1.00 86.00 90 GLY A N 1
ATOM 710 C CA . GLY A 1 90 ? -23.228 4.319 14.944 1.00 86.00 90 GLY A CA 1
ATOM 711 C C . GLY A 1 90 ? -22.345 4.627 13.729 1.00 86.00 90 GLY A C 1
ATOM 712 O O . GLY A 1 90 ? -22.668 4.162 12.638 1.00 86.00 90 GLY A O 1
ATOM 713 N N . LEU A 1 91 ? -21.227 5.346 13.896 1.00 90.62 91 LEU A N 1
ATOM 714 C CA . LEU A 1 91 ? -20.213 5.526 12.855 1.00 90.62 91 LEU A CA 1
ATOM 715 C C . LEU A 1 91 ? -18.949 4.723 13.184 1.00 90.62 91 LEU A C 1
ATOM 717 O O . LEU A 1 91 ? -18.297 4.960 14.199 1.00 90.62 91 LEU A O 1
ATOM 721 N N . LEU A 1 92 ? -18.572 3.820 12.280 1.00 92.88 92 LEU A N 1
ATOM 722 C CA . LEU A 1 92 ? -17.311 3.078 12.311 1.00 92.88 92 LEU A CA 1
ATOM 723 C C . LEU A 1 92 ? -16.512 3.406 11.046 1.00 92.88 92 LEU A C 1
ATOM 725 O O . LEU A 1 92 ? -17.087 3.569 9.971 1.00 92.88 92 LEU A O 1
ATOM 729 N N . VAL A 1 93 ? -15.191 3.517 11.175 1.00 95.88 93 VAL A N 1
ATOM 730 C CA . VAL A 1 93 ? -14.276 3.877 10.079 1.00 95.88 93 VAL A CA 1
ATOM 731 C C . VAL A 1 93 ? -13.123 2.887 10.068 1.00 95.88 93 VAL A C 1
ATOM 733 O O . VAL A 1 93 ? -12.525 2.666 11.113 1.00 95.88 93 VAL A O 1
ATOM 736 N N . LEU A 1 94 ? -12.828 2.297 8.912 1.00 95.81 94 LEU A N 1
ATOM 737 C CA . LEU A 1 94 ? -11.879 1.197 8.757 1.00 95.81 94 LEU A CA 1
ATOM 738 C C . LEU A 1 94 ? -11.207 1.197 7.376 1.00 95.81 94 LEU A C 1
ATOM 740 O O . LEU A 1 94 ? -11.623 1.945 6.487 1.00 95.81 94 LEU A O 1
ATOM 744 N N . GLY A 1 95 ? -10.179 0.358 7.193 1.00 94.69 95 GLY A N 1
ATOM 745 C CA . GLY A 1 95 ? -9.390 0.298 5.955 1.00 94.69 95 GLY A CA 1
ATOM 746 C C . GLY A 1 95 ? -8.734 1.642 5.623 1.00 94.69 95 GLY A C 1
ATOM 747 O O . GLY A 1 95 ? -8.439 2.424 6.527 1.00 94.69 95 GLY A O 1
ATOM 748 N N . ASP A 1 96 ? -8.586 1.959 4.334 1.00 94.00 96 ASP A N 1
ATOM 749 C CA . ASP A 1 96 ? -7.939 3.196 3.859 1.00 94.00 96 ASP A CA 1
ATOM 750 C C . ASP A 1 96 ? -8.597 4.492 4.369 1.00 94.00 96 ASP A C 1
ATOM 752 O O . ASP A 1 96 ? -7.961 5.555 4.404 1.00 94.00 96 ASP A O 1
ATOM 756 N N . ALA A 1 97 ? -9.866 4.430 4.791 1.00 95.38 97 ALA A N 1
ATOM 757 C CA . ALA A 1 97 ? -10.548 5.563 5.407 1.00 95.38 97 ALA A CA 1
ATOM 758 C C . ALA A 1 97 ? -9.970 5.902 6.793 1.00 95.38 97 ALA A C 1
ATOM 760 O O . ALA A 1 97 ? -9.918 7.080 7.146 1.00 95.38 97 ALA A O 1
ATOM 761 N N . ALA A 1 98 ? -9.483 4.912 7.543 1.00 93.94 98 ALA A N 1
ATOM 762 C CA . ALA A 1 98 ? -8.788 5.106 8.816 1.00 93.94 98 ALA A CA 1
ATOM 763 C C . ALA A 1 98 ? -7.263 5.161 8.621 1.00 93.94 98 ALA A C 1
ATOM 765 O O . ALA A 1 98 ? -6.631 6.127 9.041 1.00 93.94 98 ALA A O 1
ATOM 766 N N . TYR A 1 99 ? -6.696 4.185 7.911 1.00 92.69 99 TYR A N 1
ATOM 767 C CA . TYR A 1 99 ? -5.259 4.018 7.698 1.00 92.69 99 TYR A CA 1
ATOM 768 C C . TYR A 1 99 ? -4.971 3.796 6.215 1.00 92.69 99 TYR A C 1
ATOM 770 O O . TYR A 1 99 ? -5.150 2.700 5.698 1.00 92.69 99 TYR A O 1
ATOM 778 N N . THR A 1 100 ? -4.527 4.840 5.519 1.00 93.25 100 THR A N 1
ATOM 779 C CA . THR A 1 100 ? -3.986 4.719 4.160 1.00 93.25 100 THR A CA 1
ATOM 780 C C . THR A 1 100 ? -2.505 4.370 4.267 1.00 93.25 100 THR A C 1
ATOM 782 O O . THR A 1 100 ? -1.769 5.090 4.933 1.00 93.25 100 THR A O 1
ATOM 785 N N . MET A 1 101 ? -2.059 3.297 3.619 1.00 90.19 101 MET A N 1
ATOM 786 C CA . MET A 1 101 ? -0.643 2.912 3.600 1.00 90.19 101 MET A CA 1
ATOM 787 C C . MET A 1 101 ? -0.041 3.133 2.217 1.00 90.19 101 MET A C 1
ATOM 789 O O . MET A 1 101 ? -0.719 2.947 1.203 1.00 90.19 101 MET A O 1
ATOM 793 N N . ASN A 1 102 ? 1.246 3.470 2.178 1.00 90.69 102 ASN A N 1
ATOM 794 C CA . ASN A 1 102 ? 2.002 3.543 0.939 1.00 90.69 102 ASN A CA 1
ATOM 795 C C . ASN A 1 102 ? 1.918 2.176 0.213 1.00 90.69 102 ASN A C 1
ATOM 797 O O . ASN A 1 102 ? 2.310 1.145 0.779 1.00 90.69 102 ASN A O 1
ATOM 801 N N . PRO A 1 103 ? 1.401 2.127 -1.033 1.00 87.56 103 PRO A N 1
ATOM 802 C CA . PRO A 1 103 ? 1.137 0.869 -1.730 1.00 87.56 103 PRO A CA 1
ATOM 803 C C . PRO A 1 103 ? 2.402 0.073 -2.067 1.00 87.56 103 PRO A C 1
ATOM 805 O O . PRO A 1 103 ? 2.295 -1.123 -2.336 1.00 87.56 103 PRO A O 1
ATOM 808 N N . VAL A 1 104 ? 3.590 0.690 -2.026 1.00 86.94 104 VAL A N 1
ATOM 809 C CA . VAL A 1 104 ? 4.873 0.011 -2.279 1.00 86.94 104 VAL A CA 1
ATOM 810 C C . VAL A 1 104 ? 5.070 -1.189 -1.348 1.00 86.94 104 VAL A C 1
ATOM 812 O O . VAL A 1 104 ? 5.600 -2.215 -1.773 1.00 86.94 104 VAL A O 1
ATOM 815 N N . TYR A 1 105 ? 4.569 -1.114 -0.113 1.00 87.69 105 TYR A N 1
ATOM 816 C CA . TYR A 1 105 ? 4.717 -2.182 0.881 1.00 87.69 105 TYR A CA 1
ATOM 817 C C . TYR A 1 105 ? 3.650 -3.276 0.779 1.00 87.69 105 TYR A C 1
ATOM 819 O O . TYR A 1 105 ? 3.735 -4.279 1.480 1.00 87.69 105 TYR A O 1
ATOM 827 N N . SER A 1 106 ? 2.655 -3.122 -0.104 1.00 88.25 106 SER A N 1
ATOM 828 C CA . SER A 1 106 ? 1.588 -4.111 -0.329 1.00 88.25 106 SER A CA 1
ATOM 829 C C . SER A 1 106 ? 0.790 -4.499 0.932 1.00 88.25 106 SER A C 1
ATOM 831 O O . SER A 1 106 ? 0.297 -5.620 1.035 1.00 88.25 106 SER A O 1
ATOM 833 N N . LEU A 1 107 ? 0.625 -3.573 1.887 1.00 92.44 107 LEU A N 1
ATOM 834 C CA . LEU A 1 107 ? -0.050 -3.842 3.168 1.00 92.44 107 LEU A CA 1
ATOM 835 C C . LEU A 1 107 ? -1.522 -3.400 3.224 1.00 92.44 107 LEU A C 1
ATOM 837 O O . LEU A 1 107 ? -2.251 -3.862 4.097 1.00 92.44 107 LEU A O 1
ATOM 841 N N . GLY A 1 108 ? -1.994 -2.562 2.293 1.00 92.25 108 GLY A N 1
ATOM 842 C CA . GLY A 1 108 ? -3.331 -1.946 2.370 1.00 92.25 108 GLY A CA 1
ATOM 843 C C . GLY A 1 108 ? -4.498 -2.944 2.399 1.00 92.25 108 GLY A C 1
ATOM 844 O O . GLY A 1 108 ? -5.371 -2.855 3.258 1.00 92.25 108 GLY A O 1
ATOM 845 N N . MET A 1 109 ? -4.498 -3.955 1.519 1.00 94.88 109 MET A N 1
ATOM 846 C CA . MET A 1 109 ? -5.560 -4.979 1.517 1.00 94.88 109 MET A CA 1
ATOM 847 C C . MET A 1 109 ? -5.539 -5.835 2.786 1.00 94.88 109 MET A C 1
ATOM 849 O O . MET A 1 109 ? -6.595 -6.133 3.342 1.00 94.88 109 MET A O 1
ATOM 853 N N . THR A 1 110 ? -4.348 -6.192 3.271 1.00 95.38 110 THR A N 1
ATOM 854 C CA . THR A 1 110 ? -4.185 -6.921 4.535 1.00 95.38 110 THR A CA 1
ATOM 855 C C . THR A 1 110 ? -4.695 -6.088 5.707 1.00 95.38 110 THR A C 1
ATOM 857 O O . THR A 1 110 ? -5.460 -6.592 6.521 1.00 95.38 110 THR A O 1
ATOM 860 N N . ALA A 1 111 ? -4.356 -4.798 5.763 1.00 94.75 111 ALA A N 1
ATOM 861 C CA . ALA A 1 111 ? -4.856 -3.873 6.775 1.00 94.75 111 ALA A CA 1
ATOM 862 C C . ALA A 1 111 ? -6.389 -3.744 6.729 1.00 94.75 111 ALA A C 1
ATOM 864 O O . ALA A 1 111 ? -7.050 -3.799 7.767 1.00 94.75 111 ALA A O 1
ATOM 865 N N . ALA A 1 112 ? -6.984 -3.646 5.537 1.00 96.00 112 ALA A N 1
ATOM 866 C CA . ALA A 1 112 ? -8.437 -3.632 5.382 1.00 96.00 112 ALA A CA 1
ATOM 867 C C . ALA A 1 112 ? -9.084 -4.935 5.888 1.00 96.00 112 ALA A C 1
ATOM 869 O O . ALA A 1 112 ? -10.066 -4.878 6.628 1.00 96.00 112 ALA A O 1
ATOM 870 N N . ALA A 1 113 ? -8.507 -6.096 5.563 1.00 97.00 113 ALA A N 1
ATOM 871 C CA . ALA A 1 113 ? -8.989 -7.392 6.038 1.00 97.00 113 ALA A CA 1
ATOM 872 C C . ALA A 1 113 ? -8.891 -7.525 7.567 1.00 97.00 113 ALA A C 1
ATOM 874 O O . ALA A 1 113 ? -9.870 -7.906 8.206 1.00 97.00 113 ALA A O 1
ATOM 875 N N . VAL A 1 114 ? -7.757 -7.132 8.160 1.00 96.38 114 VAL A N 1
ATOM 876 C CA . VAL A 1 114 ? -7.580 -7.070 9.622 1.00 96.38 114 VAL A CA 1
ATOM 877 C C . VAL A 1 114 ? -8.635 -6.163 10.247 1.00 96.38 114 VAL A C 1
ATOM 879 O O . VAL A 1 114 ? -9.237 -6.526 11.253 1.00 96.38 114 VAL A O 1
ATOM 882 N N . SER A 1 115 ? -8.922 -5.017 9.626 1.00 96.06 115 SER A N 1
ATOM 883 C CA . SER A 1 115 ? -9.939 -4.102 10.140 1.00 96.06 115 SER A CA 1
ATOM 884 C C . SER A 1 115 ? -11.339 -4.728 10.163 1.00 96.06 115 SER A C 1
ATOM 886 O O . SER A 1 115 ? -12.082 -4.549 11.127 1.00 96.06 115 SER A O 1
ATOM 888 N N . CYS A 1 116 ? -11.701 -5.476 9.115 1.00 97.00 116 CYS A N 1
ATOM 889 C CA . CYS A 1 116 ? -12.963 -6.214 9.058 1.00 97.00 116 CYS A CA 1
ATOM 890 C C . CYS A 1 116 ? -13.015 -7.335 10.102 1.00 97.00 116 CYS A C 1
ATOM 892 O O . CYS A 1 116 ? -14.052 -7.522 10.730 1.00 97.00 116 CYS A O 1
ATOM 894 N N . GLN A 1 117 ? -11.906 -8.047 10.314 1.00 96.69 117 GLN A N 1
ATOM 895 C CA . GLN A 1 117 ? -11.821 -9.105 11.317 1.00 96.69 117 GLN A CA 1
ATOM 896 C C . GLN A 1 117 ? -12.032 -8.560 12.736 1.00 96.69 117 GLN A C 1
ATOM 898 O O . GLN A 1 117 ? -12.791 -9.143 13.501 1.00 96.69 117 GLN A O 1
ATOM 903 N N . VAL A 1 118 ? -11.428 -7.415 13.074 1.00 95.12 118 VAL A N 1
ATOM 904 C CA . VAL A 1 118 ? -11.654 -6.751 14.371 1.00 95.12 118 VAL A CA 1
ATOM 905 C C . VAL A 1 118 ? -13.131 -6.421 14.565 1.00 95.12 118 VAL A C 1
ATOM 907 O O . VAL A 1 118 ? -13.691 -6.662 15.634 1.00 95.12 118 VAL A O 1
ATOM 910 N N . LEU A 1 119 ? -13.783 -5.895 13.525 1.00 93.94 119 LEU A N 1
ATOM 911 C CA . LEU A 1 119 ? -15.205 -5.582 13.592 1.00 93.94 119 LEU A CA 1
ATOM 912 C C . LEU A 1 119 ? -16.048 -6.844 13.817 1.00 93.94 119 LEU A C 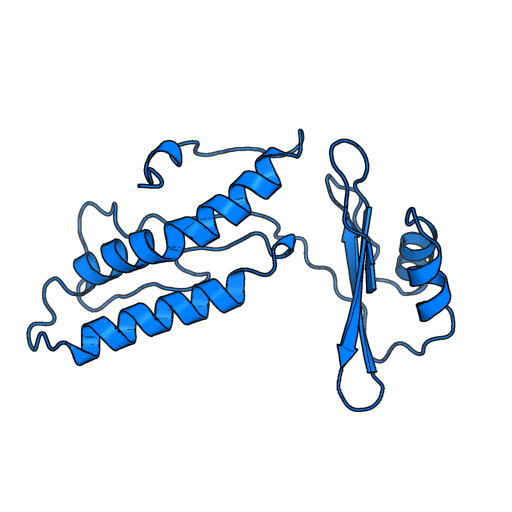1
ATOM 914 O O . LEU A 1 119 ? -16.933 -6.835 14.669 1.00 93.94 119 LEU A O 1
ATOM 918 N N . ASP A 1 120 ? -15.769 -7.914 13.075 1.00 94.75 120 ASP A N 1
ATOM 919 C CA . ASP A 1 120 ? -16.475 -9.191 13.197 1.00 94.75 120 ASP A CA 1
ATOM 920 C C . ASP A 1 120 ? -16.333 -9.788 14.606 1.00 94.75 120 ASP A C 1
ATOM 922 O O . ASP A 1 120 ? -17.335 -10.088 15.255 1.00 94.75 120 ASP A O 1
ATOM 926 N N . GLU A 1 121 ? -15.105 -9.845 15.136 1.00 93.31 121 GLU A N 1
ATOM 927 C CA . GLU A 1 121 ? -14.810 -10.332 16.489 1.00 93.31 121 GLU A CA 1
ATOM 928 C C . GLU A 1 121 ? -15.581 -9.540 17.559 1.00 93.31 121 GLU A C 1
ATOM 930 O O . GLU A 1 121 ? -16.190 -10.130 18.456 1.00 93.31 121 GLU A O 1
ATOM 935 N N . MET A 1 122 ? -15.609 -8.208 17.454 1.00 91.25 122 MET A N 1
ATOM 936 C CA . MET A 1 122 ? -16.320 -7.348 18.404 1.00 91.25 122 MET A CA 1
ATOM 937 C C . MET A 1 122 ? -17.843 -7.487 18.321 1.00 91.25 122 MET A C 1
ATOM 939 O O . MET A 1 122 ? -18.525 -7.453 19.348 1.00 91.25 122 MET A O 1
ATOM 943 N N . LEU A 1 123 ? -18.393 -7.641 17.114 1.00 89.56 123 LEU A N 1
ATOM 944 C CA . LEU A 1 123 ? -19.829 -7.847 16.922 1.00 89.56 123 LEU A CA 1
ATOM 945 C C . LEU A 1 123 ? -20.266 -9.231 17.418 1.00 89.56 123 LEU A C 1
ATOM 947 O O . LEU A 1 123 ? -21.321 -9.344 18.046 1.00 89.56 123 LEU A O 1
ATOM 951 N N . ALA A 1 124 ? -19.447 -10.262 17.199 1.00 89.69 124 ALA A N 1
ATOM 952 C CA . ALA A 1 124 ? -19.704 -11.625 17.656 1.00 89.69 124 ALA A CA 1
ATOM 953 C C . ALA A 1 124 ? -19.678 -11.756 19.189 1.00 89.69 124 ALA A C 1
ATOM 955 O O . ALA A 1 124 ? -20.454 -12.527 19.754 1.00 89.69 124 ALA A O 1
ATOM 956 N N . GLN A 1 125 ? -18.829 -10.980 19.873 1.00 82.19 125 GLN A N 1
ATOM 957 C CA . GLN A 1 125 ? -18.714 -10.980 21.339 1.00 82.19 125 GLN A CA 1
ATOM 958 C C . GLN A 1 125 ? -19.884 -10.291 22.062 1.00 82.19 125 GLN A C 1
ATOM 960 O O . GLN A 1 125 ? -20.003 -10.411 23.278 1.00 82.19 125 GLN A O 1
ATOM 965 N N . GLY A 1 126 ? -20.785 -9.632 21.329 1.00 65.75 126 GLY A N 1
ATOM 966 C CA . GLY A 1 126 ? -22.100 -9.257 21.835 1.00 65.75 126 GLY A CA 1
ATOM 967 C C . GLY A 1 126 ? -22.090 -8.148 22.887 1.00 65.75 126 GLY A C 1
ATOM 968 O O . GLY A 1 126 ? -22.182 -8.395 24.084 1.00 65.75 126 GLY A O 1
ATOM 969 N N . SER A 1 127 ? -22.157 -6.898 22.431 1.00 55.75 127 SER A N 1
ATOM 970 C CA . SER A 1 127 ? -22.829 -5.841 23.192 1.00 55.75 127 SER A CA 1
ATOM 971 C C . SER A 1 127 ? -24.125 -5.493 22.465 1.00 55.75 127 SER A C 1
ATOM 973 O O . SER A 1 127 ? -24.115 -4.833 21.431 1.00 55.75 127 SER A O 1
ATOM 975 N N . SER A 1 128 ? -25.272 -5.913 23.000 1.00 55.34 128 SER A N 1
ATOM 976 C CA . SER A 1 128 ? -26.577 -5.376 22.577 1.00 55.34 128 SER A CA 1
ATOM 977 C C . SER A 1 128 ? -26.661 -3.854 22.789 1.00 55.34 128 SER A C 1
ATOM 979 O O . SER A 1 128 ? -27.475 -3.169 22.165 1.00 55.34 128 SER A O 1
ATOM 981 N N . ALA A 1 129 ? -25.774 -3.305 23.625 1.00 60.88 129 ALA A N 1
ATOM 982 C CA . ALA A 1 129 ? -25.508 -1.885 23.730 1.00 60.88 129 ALA A CA 1
ATOM 983 C C . ALA A 1 129 ? -24.628 -1.413 22.561 1.00 60.88 129 ALA A C 1
ATOM 985 O O . ALA A 1 129 ? -23.433 -1.677 22.506 1.00 60.88 129 ALA A O 1
ATOM 986 N N . ARG A 1 130 ? -25.229 -0.643 21.649 1.00 71.94 130 ARG A N 1
ATOM 987 C CA . ARG A 1 130 ? -24.498 0.100 20.608 1.00 71.94 130 ARG A CA 1
ATOM 988 C C . ARG A 1 130 ? -23.625 1.220 21.179 1.00 71.94 130 ARG A C 1
ATOM 990 O O . ARG A 1 130 ? -22.730 1.682 20.489 1.00 71.94 130 ARG A O 1
ATOM 997 N N . ALA A 1 131 ? -23.913 1.662 22.403 1.00 84.31 131 ALA A N 1
ATOM 998 C CA . ALA A 1 131 ? -23.188 2.737 23.064 1.00 84.31 131 ALA A CA 1
ATOM 999 C C . ALA A 1 131 ? -21.754 2.306 23.398 1.00 84.31 131 ALA A C 1
ATOM 1001 O O . ALA A 1 131 ? -21.548 1.262 24.012 1.00 84.31 131 ALA A O 1
ATOM 1002 N N . GLY A 1 132 ? -20.771 3.120 23.018 1.00 87.62 132 GLY A N 1
ATOM 1003 C CA . GLY A 1 132 ? -19.355 2.871 23.270 1.00 87.62 132 GLY A CA 1
ATOM 1004 C C . GLY A 1 132 ? -18.677 1.976 22.233 1.00 87.62 132 GLY A C 1
ATOM 1005 O O . GLY A 1 132 ? -17.445 1.940 22.206 1.00 87.62 132 GLY A O 1
ATOM 1006 N N . LEU A 1 133 ? -19.434 1.321 21.339 1.00 90.19 133 LEU A N 1
ATOM 1007 C CA . LEU A 1 133 ? -18.873 0.457 20.296 1.00 90.19 133 LEU A CA 1
ATOM 1008 C C . LEU A 1 133 ? -17.936 1.243 19.380 1.00 90.19 133 LEU A C 1
ATOM 1010 O O . LEU A 1 133 ? -16.858 0.758 19.057 1.00 90.19 133 LEU A O 1
ATOM 1014 N N . ALA A 1 134 ? -18.311 2.470 19.004 1.00 91.50 134 ALA A N 1
ATOM 1015 C CA . ALA A 1 134 ? -17.483 3.301 18.135 1.00 91.50 134 ALA A CA 1
ATOM 1016 C C . ALA A 1 134 ? -16.110 3.596 18.754 1.00 91.50 134 ALA A C 1
ATOM 1018 O O . ALA A 1 134 ? -15.092 3.480 18.077 1.00 91.50 134 ALA A O 1
ATOM 1019 N N . SER A 1 135 ? -16.062 3.922 20.050 1.00 92.19 135 SER A N 1
ATOM 1020 C CA . SER A 1 135 ? -14.789 4.175 20.732 1.00 92.19 135 SER A CA 1
ATOM 1021 C C . SER A 1 135 ? -13.969 2.906 20.924 1.00 92.19 135 SER A C 1
ATOM 1023 O O . SER A 1 135 ? -12.769 2.914 20.655 1.00 92.19 135 SER A O 1
ATOM 1025 N N . ALA A 1 136 ? -14.609 1.820 21.363 1.00 92.44 136 ALA A N 1
ATOM 1026 C CA . ALA A 1 136 ? -13.938 0.542 21.565 1.00 92.44 136 ALA A CA 1
ATOM 1027 C C . ALA A 1 136 ? -13.343 0.011 20.253 1.00 92.44 136 ALA A C 1
ATOM 1029 O O . ALA A 1 136 ? -12.184 -0.390 20.230 1.00 92.44 136 ALA A O 1
ATOM 1030 N N . PHE A 1 137 ? -14.096 0.102 19.152 1.00 94.06 137 PHE A N 1
ATOM 1031 C CA . PHE A 1 137 ? -13.656 -0.361 17.841 1.00 94.06 137 PHE A CA 1
ATOM 1032 C C . PHE A 1 137 ? -12.451 0.415 17.330 1.00 94.06 137 PHE A C 1
ATOM 1034 O O . PHE A 1 137 ? -11.491 -0.199 16.884 1.00 94.06 137 PHE A O 1
ATOM 1041 N N . GLN A 1 138 ? -12.466 1.749 17.417 1.00 94.38 138 GLN A N 1
ATOM 1042 C CA . GLN A 1 138 ? -11.338 2.541 16.924 1.00 94.38 138 GLN A CA 1
ATOM 1043 C C . GLN A 1 138 ? -10.060 2.259 17.718 1.00 94.38 138 GLN A C 1
ATOM 1045 O O . GLN A 1 138 ? -9.001 2.101 17.124 1.00 94.38 138 GLN A O 1
ATOM 1050 N N . LYS A 1 139 ? -10.161 2.105 19.045 1.00 93.06 139 LYS A N 1
ATOM 1051 C CA . LYS A 1 139 ? -9.014 1.736 19.890 1.00 93.06 139 LYS A CA 1
ATOM 1052 C C . LYS A 1 139 ? -8.463 0.350 19.553 1.00 93.06 139 LYS A C 1
ATOM 1054 O O . LYS A 1 139 ? -7.251 0.199 19.424 1.00 93.06 139 LYS A O 1
ATOM 1059 N N . GLU A 1 140 ? -9.340 -0.638 19.392 1.00 94.81 140 GLU A N 1
ATOM 1060 C CA . GLU A 1 140 ? -8.930 -2.004 19.054 1.00 94.81 140 GLU A CA 1
ATOM 1061 C C . GLU A 1 140 ? -8.329 -2.076 17.644 1.00 94.81 140 GLU A C 1
ATOM 1063 O O . GLU A 1 140 ? -7.271 -2.671 17.441 1.00 94.81 140 GLU A O 1
ATOM 1068 N N . LEU A 1 141 ? -8.948 -1.399 16.671 1.00 95.19 141 LEU A N 1
ATOM 1069 C CA . LEU A 1 141 ? -8.435 -1.298 15.308 1.00 95.19 141 LEU A CA 1
ATOM 1070 C C . LEU A 1 141 ? -7.012 -0.738 15.297 1.00 95.19 141 LEU A C 1
ATOM 1072 O O . LEU A 1 141 ? -6.124 -1.323 14.677 1.00 95.19 141 LEU A O 1
ATOM 1076 N N . THR A 1 142 ? -6.789 0.370 16.003 1.00 93.69 142 THR A N 1
ATOM 1077 C CA . THR A 1 142 ? -5.472 0.986 16.140 1.00 93.69 142 THR A CA 1
ATOM 1078 C C . THR A 1 142 ? -4.442 0.012 16.710 1.00 93.69 142 THR A C 1
ATOM 1080 O O . THR A 1 142 ? -3.360 -0.137 16.139 1.00 93.69 142 THR A O 1
ATOM 1083 N N . ALA A 1 143 ? -4.779 -0.694 17.794 1.00 92.69 143 ALA A N 1
ATOM 1084 C CA . ALA A 1 143 ? -3.882 -1.673 18.402 1.00 92.69 143 ALA A CA 1
ATOM 1085 C C . ALA A 1 143 ? -3.492 -2.778 17.404 1.00 92.69 143 ALA A C 1
ATOM 1087 O O . ALA A 1 143 ? -2.311 -3.101 17.262 1.00 92.69 143 ALA A O 1
ATOM 1088 N N . ARG A 1 144 ? -4.464 -3.304 16.651 1.00 94.19 144 ARG A N 1
ATOM 1089 C CA . ARG A 1 144 ? -4.272 -4.411 15.699 1.00 94.19 144 ARG A CA 1
ATOM 1090 C C . ARG A 1 144 ? -3.547 -4.002 14.417 1.00 94.19 144 ARG A C 1
ATOM 1092 O O . ARG A 1 144 ? -2.834 -4.818 13.838 1.00 94.19 144 ARG A O 1
ATOM 1099 N N . ILE A 1 145 ? -3.703 -2.755 13.979 1.00 94.06 145 ILE A N 1
ATOM 1100 C CA . ILE A 1 145 ? -3.039 -2.216 12.782 1.00 94.06 145 ILE A CA 1
ATOM 1101 C C . ILE A 1 145 ? -1.624 -1.711 13.069 1.00 94.06 145 ILE A C 1
ATOM 1103 O O . ILE A 1 145 ? -0.816 -1.657 12.142 1.00 94.06 145 ILE A O 1
ATOM 1107 N N . SER A 1 146 ? -1.297 -1.400 14.327 1.00 90.56 146 SER A N 1
ATOM 1108 C CA . SER A 1 146 ? -0.019 -0.795 14.725 1.00 90.56 146 SER A CA 1
ATOM 1109 C C . SER A 1 146 ? 1.214 -1.466 14.104 1.00 90.56 146 SER A C 1
ATOM 1111 O O . SER A 1 146 ? 2.092 -0.776 13.602 1.00 90.56 146 SER A O 1
ATOM 1113 N N . VAL A 1 147 ? 1.282 -2.800 14.049 1.00 90.38 147 VAL A N 1
ATOM 1114 C CA . VAL A 1 147 ? 2.429 -3.522 13.462 1.00 90.38 147 VAL A CA 1
ATOM 1115 C C . VAL A 1 147 ? 2.561 -3.266 11.957 1.00 90.38 147 VAL A C 1
ATOM 1117 O O . VAL A 1 147 ? 3.650 -2.948 11.479 1.00 90.38 147 VAL A O 1
ATOM 1120 N N . LEU A 1 148 ? 1.457 -3.367 11.208 1.00 92.06 148 LEU A N 1
ATOM 1121 C CA . LEU A 1 148 ? 1.447 -3.100 9.763 1.00 92.06 148 LEU A CA 1
ATOM 1122 C C . LEU A 1 148 ? 1.774 -1.633 9.474 1.00 92.06 148 LEU A C 1
ATOM 1124 O O . LEU A 1 148 ? 2.476 -1.325 8.514 1.00 92.06 148 LEU A O 1
ATOM 1128 N N . TRP A 1 149 ? 1.282 -0.742 10.333 1.00 91.69 149 TRP A N 1
ATOM 1129 C CA . TRP A 1 149 ? 1.573 0.679 10.274 1.00 91.69 149 TRP A CA 1
ATOM 1130 C C . TRP A 1 149 ? 3.068 0.960 10.449 1.00 91.69 149 TRP A C 1
ATOM 1132 O O . TRP A 1 149 ? 3.672 1.549 9.556 1.00 91.69 149 TRP A O 1
ATOM 1142 N N . HIS A 1 150 ? 3.686 0.452 11.524 1.00 89.19 150 HIS A N 1
ATOM 1143 C CA . HIS A 1 150 ? 5.124 0.605 11.769 1.00 89.19 150 HIS A CA 1
ATOM 1144 C C . HIS A 1 150 ? 5.973 0.089 10.612 1.00 89.19 150 HIS A C 1
ATOM 1146 O O . HIS A 1 150 ? 6.931 0.745 10.215 1.00 89.19 150 HIS A O 1
ATOM 1152 N N . GLN A 1 151 ? 5.616 -1.064 10.046 1.00 90.25 151 GLN A N 1
ATOM 1153 C CA . GLN A 1 151 ? 6.344 -1.617 8.911 1.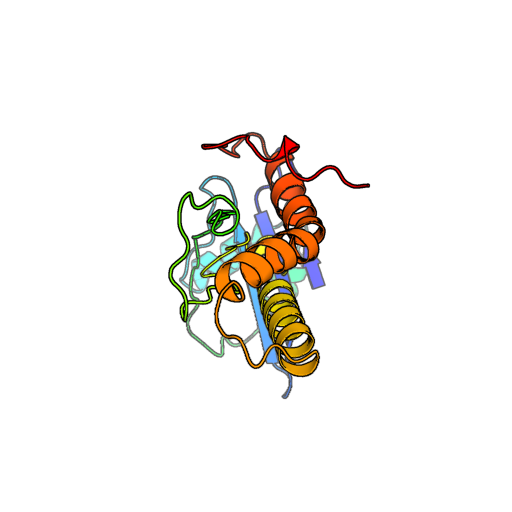00 90.25 151 GLN A CA 1
ATOM 1154 C C . GLN A 1 151 ? 6.316 -0.672 7.698 1.00 90.25 151 GLN A C 1
ATOM 1156 O O . GLN A 1 151 ? 7.337 -0.502 7.032 1.00 90.25 151 GLN A O 1
ATOM 1161 N N . ALA A 1 152 ? 5.169 -0.049 7.413 1.00 90.31 152 ALA A N 1
ATOM 1162 C CA . ALA A 1 152 ? 5.027 0.862 6.281 1.00 90.31 152 ALA A CA 1
ATOM 1163 C C . ALA A 1 152 ? 5.820 2.166 6.475 1.00 90.31 152 ALA A C 1
ATOM 1165 O O . ALA A 1 152 ? 6.525 2.597 5.564 1.00 90.31 152 ALA A O 1
ATOM 1166 N N . VAL A 1 153 ? 5.741 2.782 7.657 1.00 90.00 153 VAL A N 1
ATOM 1167 C CA . VAL A 1 153 ? 6.432 4.056 7.940 1.00 90.00 153 VAL A CA 1
ATOM 1168 C C . VAL A 1 153 ? 7.941 3.884 8.082 1.00 90.00 153 VAL A C 1
ATOM 1170 O O . VAL A 1 153 ? 8.693 4.709 7.571 1.00 90.00 153 VAL A O 1
ATOM 1173 N N . GLN A 1 154 ? 8.408 2.780 8.678 1.00 88.69 154 GLN A N 1
ATOM 1174 C CA . GLN A 1 154 ? 9.839 2.475 8.753 1.00 88.69 154 GLN A CA 1
ATOM 1175 C C . GLN A 1 154 ? 10.451 2.299 7.365 1.00 88.69 154 GLN A C 1
ATOM 1177 O O . GLN A 1 154 ? 11.585 2.717 7.148 1.00 88.69 154 GLN A O 1
ATOM 1182 N N . GLY A 1 155 ? 9.705 1.716 6.421 1.00 88.69 155 GLY A N 1
ATOM 1183 C CA . GLY A 1 155 ? 10.130 1.637 5.026 1.00 88.69 155 GLY A CA 1
ATOM 1184 C C . GLY A 1 155 ? 10.360 3.019 4.409 1.00 88.69 155 GLY A C 1
ATOM 1185 O O . GLY A 1 155 ? 11.383 3.230 3.757 1.00 88.69 155 GLY A O 1
ATOM 1186 N N . ASP A 1 156 ? 9.452 3.969 4.657 1.00 89.25 156 ASP A N 1
ATOM 1187 C CA . ASP A 1 156 ? 9.562 5.335 4.132 1.00 89.25 156 ASP A CA 1
ATOM 1188 C C . ASP A 1 156 ? 10.709 6.109 4.798 1.00 89.25 156 ASP A C 1
ATOM 1190 O O . ASP A 1 156 ? 11.423 6.843 4.117 1.00 89.25 156 ASP A O 1
ATOM 1194 N N . TRP A 1 157 ? 10.964 5.909 6.094 1.00 88.19 157 TRP A N 1
ATOM 1195 C CA . TRP A 1 157 ? 12.045 6.597 6.821 1.00 88.19 157 TRP A CA 1
ATOM 1196 C C . TRP A 1 157 ? 13.453 6.262 6.325 1.00 88.19 157 TRP A C 1
ATOM 1198 O O . TRP A 1 157 ? 14.399 6.987 6.628 1.00 88.19 157 TRP A O 1
ATOM 1208 N N . MET A 1 158 ? 13.609 5.188 5.549 1.00 88.25 158 MET A N 1
ATOM 1209 C CA . MET A 1 158 ? 14.882 4.866 4.902 1.00 88.25 158 MET A CA 1
ATOM 1210 C C . MET A 1 158 ? 15.230 5.830 3.755 1.00 88.25 158 MET A C 1
ATOM 1212 O O . MET A 1 158 ? 16.373 5.832 3.299 1.00 88.25 158 MET A O 1
ATOM 1216 N N . TRP A 1 159 ? 14.268 6.627 3.279 1.00 88.81 159 TRP A N 1
ATOM 1217 C CA . TRP A 1 159 ? 14.437 7.560 2.167 1.00 88.81 159 TRP A CA 1
ATOM 1218 C C . TRP A 1 159 ? 14.640 8.995 2.671 1.00 88.81 159 TRP A C 1
ATOM 1220 O O . TRP A 1 159 ? 13.785 9.502 3.402 1.00 88.81 159 TRP A O 1
ATOM 1230 N N . PRO A 1 160 ? 15.724 9.682 2.264 1.00 89.00 160 PRO A N 1
ATOM 1231 C CA . PRO A 1 160 ? 15.978 11.071 2.654 1.00 89.00 160 PRO A CA 1
ATOM 1232 C C . PRO A 1 160 ? 14.874 12.056 2.243 1.00 89.00 160 PRO A C 1
ATOM 1234 O O . PRO A 1 160 ? 14.712 13.096 2.874 1.00 89.00 160 PRO A O 1
ATOM 1237 N N . GLU A 1 161 ? 14.132 11.750 1.179 1.00 88.19 161 GLU A N 1
ATOM 1238 C CA . GLU A 1 161 ? 13.065 12.591 0.632 1.00 88.19 161 GLU A CA 1
ATOM 1239 C C . GLU A 1 161 ? 11.729 12.464 1.376 1.00 88.19 161 GLU A C 1
ATOM 1241 O O . GLU A 1 161 ? 10.777 13.172 1.040 1.00 88.19 161 GLU A O 1
ATOM 1246 N N . THR A 1 162 ? 11.630 11.567 2.359 1.00 88.56 162 THR A N 1
ATOM 1247 C CA . THR A 1 162 ? 10.411 11.392 3.150 1.00 88.56 162 THR A CA 1
ATOM 1248 C C . THR A 1 162 ? 10.172 12.604 4.044 1.00 88.56 162 THR A C 1
ATOM 1250 O O . THR A 1 162 ? 10.946 12.889 4.956 1.00 88.56 162 THR A O 1
ATOM 1253 N N . ASP A 1 163 ? 9.058 13.296 3.804 1.00 88.38 163 ASP A N 1
ATOM 1254 C CA . ASP A 1 163 ? 8.560 14.362 4.671 1.00 88.38 163 ASP A CA 1
ATOM 1255 C C . ASP A 1 163 ? 7.603 13.799 5.734 1.00 88.38 163 ASP A C 1
ATOM 1257 O O . ASP A 1 163 ? 6.754 12.954 5.442 1.00 88.38 163 ASP A O 1
ATOM 1261 N N . ILE A 1 164 ? 7.726 14.284 6.971 1.00 86.38 164 ILE A N 1
ATOM 1262 C CA . ILE A 1 164 ? 6.933 13.838 8.122 1.00 86.38 164 ILE A CA 1
ATOM 1263 C C . ILE A 1 164 ? 6.185 15.046 8.683 1.00 86.38 164 ILE A C 1
ATOM 1265 O O . ILE A 1 164 ? 6.733 15.845 9.441 1.00 86.38 164 ILE A O 1
ATOM 1269 N N . SER A 1 165 ? 4.900 15.164 8.341 1.00 81.31 165 SER A N 1
ATOM 1270 C CA . SER A 1 165 ? 4.062 16.288 8.782 1.00 81.31 165 SER A CA 1
ATOM 1271 C C . SER A 1 165 ? 3.596 16.189 10.239 1.00 81.31 165 SER A C 1
ATOM 1273 O O . SER A 1 165 ? 3.238 17.196 10.845 1.00 81.31 165 SER A O 1
ATOM 1275 N N . ASP A 1 166 ? 3.553 14.979 10.797 1.00 73.06 166 ASP A N 1
ATOM 1276 C CA . ASP A 1 166 ? 3.201 14.714 12.193 1.00 73.06 166 ASP A CA 1
ATOM 1277 C C . ASP A 1 166 ? 4.011 13.497 12.671 1.00 73.06 166 ASP A C 1
ATOM 1279 O O . ASP A 1 166 ? 3.809 12.386 12.192 1.00 73.06 166 ASP A O 1
ATOM 1283 N N . ASN A 1 167 ? 4.967 13.717 13.579 1.00 59.47 167 ASN A N 1
ATOM 1284 C CA . ASN A 1 167 ? 5.888 12.687 14.081 1.00 59.47 167 ASN A CA 1
ATOM 1285 C C . ASN A 1 167 ? 5.393 12.029 15.386 1.00 59.47 167 ASN A C 1
ATOM 1287 O O . ASN A 1 167 ? 6.176 11.622 16.247 1.00 59.47 167 ASN A O 1
ATOM 1291 N N . THR A 1 168 ? 4.081 11.964 15.603 1.00 53.28 168 THR A N 1
ATOM 1292 C CA . THR A 1 168 ? 3.511 11.423 16.849 1.00 53.28 168 THR A CA 1
ATOM 1293 C C . THR A 1 168 ? 3.476 9.888 16.910 1.00 53.28 168 THR A C 1
ATOM 1295 O O . THR A 1 168 ? 2.827 9.316 17.776 1.00 53.28 168 THR A O 1
ATOM 1298 N N . GLU A 1 169 ? 4.209 9.183 16.050 1.00 50.06 169 GLU A N 1
ATOM 1299 C CA . GLU A 1 169 ? 4.204 7.711 15.959 1.00 50.06 169 GLU A CA 1
ATOM 1300 C C . GLU A 1 169 ? 5.150 6.991 16.915 1.00 50.06 169 GLU A C 1
ATOM 1302 O O . GLU A 1 169 ? 5.167 5.768 16.988 1.00 50.0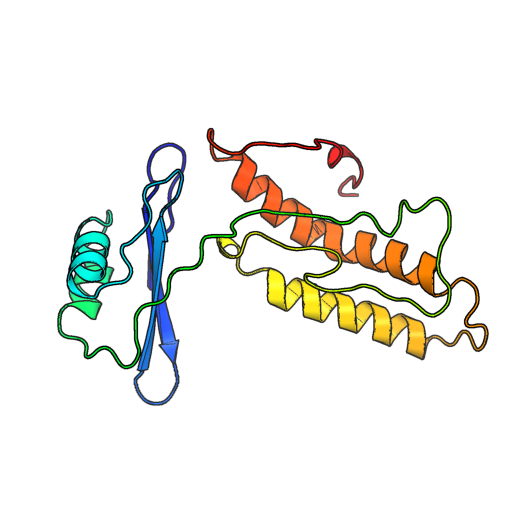6 169 GLU A O 1
ATOM 1307 N N . THR A 1 170 ? 5.837 7.739 17.770 1.00 50.84 170 THR A N 1
ATOM 1308 C CA . THR A 1 170 ? 6.388 7.186 19.015 1.00 50.84 170 THR A CA 1
ATOM 1309 C C . THR A 1 170 ? 5.298 6.703 19.998 1.00 50.84 170 THR A C 1
ATOM 1311 O O . THR A 1 170 ? 5.630 6.188 21.062 1.00 50.84 170 THR A O 1
ATOM 1314 N N . LEU A 1 171 ? 4.001 6.842 19.671 1.00 49.00 171 LEU A N 1
ATOM 1315 C CA . LEU A 1 171 ? 2.861 6.531 20.548 1.00 49.00 171 LEU A CA 1
ATOM 1316 C C . LEU A 1 171 ? 2.380 5.069 20.561 1.00 49.00 171 LEU A C 1
ATOM 1318 O O . LEU A 1 171 ? 1.623 4.722 21.467 1.00 49.00 171 LEU A O 1
ATOM 1322 N N . TYR A 1 172 ? 2.790 4.208 19.627 1.00 54.00 172 TYR A N 1
ATOM 1323 C CA . TYR A 1 172 ? 2.467 2.776 19.691 1.00 54.00 172 TYR A CA 1
ATOM 1324 C C . TYR A 1 172 ? 3.737 1.994 20.048 1.00 54.00 172 TYR A C 1
ATOM 1326 O O . TYR A 1 172 ? 4.400 1.467 19.158 1.00 54.00 172 TYR A O 1
ATOM 1334 N N . PRO A 1 173 ? 4.146 1.936 21.328 1.00 44.47 173 PRO A N 1
ATOM 1335 C CA . PRO A 1 173 ? 5.288 1.121 21.705 1.00 44.47 173 PRO A CA 1
ATOM 1336 C C . PRO A 1 173 ? 5.030 -0.321 21.261 1.00 44.47 173 PRO A C 1
ATOM 1338 O O . PRO A 1 173 ? 3.988 -0.898 21.572 1.00 44.47 173 PRO A O 1
ATOM 1341 N N . VAL A 1 174 ? 5.977 -0.889 20.514 1.00 46.09 174 VAL A N 1
ATOM 1342 C CA . VAL A 1 174 ? 6.026 -2.330 20.276 1.00 46.09 174 VAL A CA 1
ATOM 1343 C C . VAL A 1 174 ? 6.311 -2.957 21.640 1.00 46.09 174 VAL A C 1
ATOM 1345 O O . VAL A 1 174 ? 7.435 -2.867 22.130 1.00 46.09 174 VAL A O 1
ATOM 1348 N N . THR A 1 175 ? 5.275 -3.466 22.307 1.00 47.06 175 THR A N 1
ATOM 1349 C CA . THR A 1 175 ? 5.418 -4.274 23.527 1.00 47.06 175 THR A CA 1
ATOM 1350 C C . THR A 1 175 ? 5.952 -5.651 23.192 1.00 47.06 175 THR A C 1
ATOM 1352 O O . THR A 1 175 ? 5.420 -6.237 22.220 1.00 47.06 175 THR A O 1
#

Sequence (175 aa):
MYIGPTPPEGLRGGVIVPLEGKRWHVTLVGLAGDYPPTNEAGFLEFARSLPKPDLFEAIRSAQPLSRITGFRKNENRARRFEALPRYLEGLLVLGDAAYTMNPVYSLGMTAAAVSCQVLDEMLAQGSSARAGLASAFQKELTARISVLWHQAVQGDWMWPETDISDNTETLYPVT